Protein AF-A0A1B3X179-F1 (afdb_monomer)

Radius of gyration: 19.67 Å; Cα contacts (8 Å, |Δi|>4): 332; chains: 1; bounding box: 34×36×71 Å

Nearest PDB structures (foldseek):
  4ifa-assembly1_A  TM=6.193E-01  e=5.070E-04  Bacillus anthracis str. Ames
  3c6k-assembly1_B  TM=6.140E-01  e=5.515E-01  Homo sapiens
  3c6k-assembly1_A  TM=6.534E-01  e=1.534E+00  Homo sapiens
  4mjg-assembly2_B  TM=4.009E-01  e=2.559E+00  Schaalia dentiphila ATCC 17982
  8huc-assembly2_D  TM=2.876E-01  e=1.534E+00  Pseudomonas aeruginosa UCBPP-PA14

Sequence (169 aa):
MMKRIFCLIAVFMIALSAVTAAAYKDQINRDGHILENAEIALGGLMVGTTRAQVEAIYGAPTERTEPRMSPALDEMMDEYTYGTSFKIIFVKDTVMYLNTNAHNGIATPAGVTVGDPADKIMQTYGKPWRDTKYEDGKENFVYRDKYDIAIVFRTEHGKITYIGIVGSE

Solvent-accessible surface area (backbone atoms only — not comparable to full-atom values): 9002 Å² total; per-residue (Å²): 115,67,71,61,54,54,53,51,52,52,53,49,53,52,51,52,51,51,51,51,52,49,55,50,52,52,55,33,50,72,47,69,35,66,44,58,67,84,63,54,30,51,64,90,42,38,68,64,41,37,54,70,58,49,37,71,75,68,45,79,57,71,42,73,52,75,72,40,78,34,87,90,72,78,42,51,32,32,39,39,27,43,79,93,43,40,37,39,30,28,48,80,61,22,32,37,35,38,34,37,58,48,74,72,82,56,24,29,78,90,67,54,40,32,67,37,58,41,68,54,53,44,74,73,61,30,32,48,64,41,76,47,79,48,96,88,47,34,36,38,41,31,34,29,26,94,77,53,36,29,39,37,38,33,28,46,83,60,23,24,46,29,42,34,40,38,53,69,127

Foldseek 3Di:
DVVVVVVVVVVVVVVVVVVVVVVVLVVLAPDQDADDQLQQDKLNDHWFQFLVNVCVSQNAAPDKDDWDQDPVVRFTKIWGHHDPFWIFIDGPGTTAKIKGQDQPQTAGPQRDGFFDFLVVVCVRRNAAPDWDADPQQKIKGWHHHPQRWIWIFIDHPRTTRMIMIHNHD

Secondary structure (DSSP, 8-state):
-HHHHHHHHHHHHHHHHHHHHHHHHHHHHHS-PEEPGGGS-BTTB-TT-BHHHHHHHH-S-SEEPPPEEETTTTEEEEEEEETTTEEEEEETTEEEEEEE-S-SS-B-TT--BTTSBTHHHHHHH-S-SEEEE-TTSEEEEEEEETT--EEEEEEETTEEEEEEEES--

Mean predicted aligned error: 7.5 Å

pLDDT: mean 88.79, std 13.6, range [50.0, 98.69]

Structure (mmCIF, N/CA/C/O backbone):
data_AF-A0A1B3X179-F1
#
_entry.id   AF-A0A1B3X179-F1
#
loop_
_atom_site.group_PDB
_atom_site.id
_atom_site.type_symbol
_atom_site.label_atom_id
_atom_site.label_alt_id
_atom_site.label_comp_id
_atom_site.label_asym_id
_atom_site.label_entity_id
_atom_site.label_seq_id
_atom_site.pdbx_PDB_ins_code
_atom_site.Cartn_x
_atom_site.Cartn_y
_atom_site.Cartn_z
_atom_site.occupancy
_atom_site.B_iso_or_equiv
_atom_site.auth_seq_id
_atom_site.auth_comp_id
_atom_site.auth_asym_id
_atom_site.auth_atom_id
_atom_site.pdbx_PDB_model_num
ATOM 1 N N . MET A 1 1 ? -6.576 -19.624 50.640 1.00 57.53 1 MET A N 1
ATOM 2 C CA . MET A 1 1 ? -5.976 -18.268 50.600 1.00 57.53 1 MET A CA 1
ATOM 3 C C . MET A 1 1 ? -5.272 -17.972 49.270 1.00 57.53 1 MET A C 1
ATOM 5 O O . MET A 1 1 ? -5.576 -16.946 48.679 1.00 57.53 1 MET A O 1
ATOM 9 N N . MET A 1 2 ? -4.447 -18.885 48.729 1.00 53.06 2 MET A N 1
ATOM 10 C CA . MET A 1 2 ? -3.704 -18.693 47.461 1.00 53.06 2 MET A CA 1
ATOM 11 C C . MET A 1 2 ? -4.564 -18.358 46.224 1.00 53.06 2 MET A C 1
ATOM 13 O O . MET A 1 2 ? -4.198 -17.461 45.476 1.00 53.06 2 MET A O 1
ATOM 17 N N . LYS A 1 3 ? -5.740 -18.980 46.026 1.00 51.50 3 LYS A N 1
ATOM 18 C CA . LYS A 1 3 ? -6.624 -18.672 44.873 1.00 51.50 3 LYS A CA 1
ATOM 19 C C . LYS A 1 3 ? -7.078 -17.203 44.805 1.00 51.50 3 LYS A C 1
ATOM 21 O O . LYS A 1 3 ? -7.175 -16.651 43.719 1.00 51.50 3 LYS A O 1
ATOM 26 N N . ARG A 1 4 ? -7.325 -16.558 45.954 1.00 56.34 4 ARG A N 1
ATOM 27 C CA . ARG A 1 4 ? -7.747 -15.144 46.005 1.00 56.34 4 ARG A CA 1
ATOM 28 C C . ARG A 1 4 ? -6.596 -14.196 45.649 1.00 56.34 4 ARG A C 1
ATOM 30 O O . ARG A 1 4 ? -6.832 -13.189 44.996 1.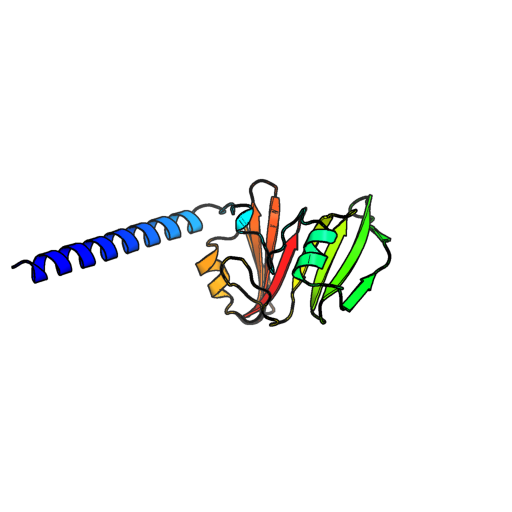00 56.34 4 ARG A O 1
ATOM 37 N N . ILE A 1 5 ? -5.364 -14.559 46.016 1.00 61.53 5 ILE A N 1
ATOM 38 C CA . ILE A 1 5 ? -4.142 -13.801 45.702 1.00 61.53 5 ILE A CA 1
ATOM 39 C C . ILE A 1 5 ? -3.818 -13.884 44.200 1.00 61.53 5 ILE A C 1
ATOM 41 O O . ILE A 1 5 ? -3.543 -12.857 43.590 1.00 61.53 5 ILE A O 1
ATOM 45 N N . PHE A 1 6 ? -3.946 -15.060 43.572 1.00 57.47 6 PHE A N 1
ATOM 46 C CA . PHE A 1 6 ? -3.781 -15.198 42.115 1.00 57.47 6 PHE A CA 1
ATOM 47 C C . PHE A 1 6 ? -4.824 -14.402 41.315 1.00 57.47 6 PHE A C 1
ATOM 49 O O . PHE A 1 6 ? -4.466 -13.749 40.339 1.00 57.47 6 PHE A O 1
ATOM 56 N N . CYS A 1 7 ? -6.094 -14.394 41.742 1.00 60.69 7 CYS A N 1
ATOM 57 C CA . CYS A 1 7 ? -7.115 -13.549 41.114 1.00 60.69 7 CYS A CA 1
ATOM 58 C C . CYS A 1 7 ? -6.799 -12.053 41.259 1.00 60.69 7 CYS A C 1
ATOM 60 O O . CYS A 1 7 ? -6.955 -11.315 40.295 1.00 60.69 7 CYS A O 1
ATOM 62 N N . LEU A 1 8 ? -6.324 -11.606 42.426 1.00 58.78 8 LEU A N 1
ATOM 63 C CA . LEU A 1 8 ? -5.936 -10.208 42.646 1.00 58.78 8 LEU A CA 1
ATOM 64 C C . LEU A 1 8 ? -4.760 -9.783 41.753 1.00 58.78 8 LEU A C 1
ATOM 66 O O . LEU A 1 8 ? -4.813 -8.705 41.170 1.00 58.78 8 LEU A O 1
ATOM 70 N N . ILE A 1 9 ? -3.743 -10.636 41.583 1.00 61.69 9 ILE A N 1
ATOM 71 C CA . ILE A 1 9 ? -2.605 -10.363 40.687 1.00 61.69 9 ILE A CA 1
ATOM 72 C C . ILE A 1 9 ? -3.060 -10.309 39.222 1.00 61.69 9 ILE A C 1
ATOM 74 O O . ILE A 1 9 ? -2.663 -9.402 38.494 1.00 61.69 9 ILE A O 1
ATOM 78 N N . ALA A 1 10 ? -3.923 -11.233 38.788 1.00 60.72 10 ALA A N 1
ATOM 79 C CA . ALA A 1 10 ? -4.456 -11.232 37.426 1.00 60.72 10 ALA A CA 1
ATOM 80 C C . ALA A 1 10 ? -5.302 -9.979 37.138 1.00 60.72 10 ALA A C 1
ATOM 82 O O . ALA A 1 10 ? -5.113 -9.335 36.111 1.00 60.72 10 ALA A O 1
ATOM 83 N N . VAL A 1 11 ? -6.180 -9.583 38.065 1.00 65.25 11 VAL A N 1
ATOM 84 C CA . VAL A 1 11 ? -6.982 -8.354 37.940 1.00 65.25 11 VAL A CA 1
ATOM 85 C C . VAL A 1 11 ? -6.088 -7.111 37.924 1.00 65.25 11 VAL A C 1
ATOM 87 O O . VAL A 1 11 ? -6.334 -6.200 37.139 1.00 65.25 11 VAL A O 1
ATOM 90 N N . PHE A 1 12 ? -5.018 -7.082 38.725 1.00 63.69 12 PHE A N 1
ATOM 91 C CA . PHE A 1 12 ? -4.067 -5.969 38.741 1.00 63.69 12 PHE A CA 1
ATOM 92 C C . PHE A 1 12 ? -3.256 -5.864 37.439 1.00 63.69 12 PHE A C 1
ATOM 94 O O . PHE A 1 12 ? -3.082 -4.765 36.923 1.00 63.69 12 PHE A O 1
ATOM 101 N N . MET A 1 13 ? -2.827 -6.988 36.854 1.00 61.41 13 MET A N 1
ATOM 102 C CA . MET A 1 13 ? -2.165 -7.026 35.537 1.00 61.41 13 MET A CA 1
ATOM 103 C C . MET A 1 13 ? -3.098 -6.559 34.407 1.00 61.41 13 MET A C 1
ATOM 105 O O . MET A 1 13 ? -2.682 -5.813 33.519 1.00 61.41 13 MET A O 1
ATOM 109 N N . ILE A 1 14 ? -4.375 -6.957 34.448 1.00 64.75 14 ILE A N 1
ATOM 110 C CA . ILE A 1 14 ? -5.395 -6.502 33.488 1.00 64.75 14 ILE A CA 1
ATOM 111 C C . ILE A 1 14 ? -5.649 -4.995 33.649 1.00 64.75 14 ILE A C 1
ATOM 113 O O . ILE A 1 14 ? -5.725 -4.270 32.662 1.00 64.75 14 ILE A O 1
ATOM 117 N N . ALA A 1 15 ? -5.720 -4.497 34.885 1.00 59.00 15 ALA A N 1
ATOM 118 C CA . ALA A 1 15 ? -5.886 -3.071 35.146 1.00 59.00 15 ALA A CA 1
ATOM 119 C C . ALA A 1 15 ? -4.669 -2.253 34.676 1.00 59.00 15 ALA A C 1
ATOM 121 O O . ALA A 1 15 ? -4.851 -1.229 34.022 1.00 59.00 15 ALA A O 1
ATOM 122 N N . LEU A 1 16 ? -3.436 -2.714 34.936 1.00 59.88 16 LEU A N 1
ATOM 123 C CA . LEU A 1 16 ? -2.221 -2.045 34.453 1.00 59.88 16 LEU A CA 1
ATOM 124 C C . LEU A 1 16 ? -2.164 -2.007 32.923 1.00 59.88 16 LEU A C 1
ATOM 126 O O . LEU A 1 16 ? -1.912 -0.949 32.356 1.00 59.88 16 LEU A O 1
ATOM 130 N N . SER A 1 17 ? -2.443 -3.132 32.259 1.00 61.53 17 SER A N 1
ATOM 131 C CA . SER A 1 17 ? -2.437 -3.209 30.791 1.00 61.53 17 SER A CA 1
ATOM 132 C C . SER A 1 17 ? -3.508 -2.319 30.147 1.00 61.53 17 SER A C 1
ATOM 134 O O . SER A 1 17 ? -3.232 -1.650 29.149 1.00 61.53 17 SER A O 1
ATOM 136 N N . ALA A 1 18 ? -4.700 -2.227 30.743 1.00 61.00 18 ALA A N 1
ATOM 137 C CA . ALA A 1 18 ? -5.750 -1.320 30.285 1.00 61.00 18 ALA A CA 1
ATOM 138 C C . ALA A 1 18 ? -5.357 0.160 30.441 1.00 61.00 18 ALA A C 1
ATOM 140 O O . ALA A 1 18 ? -5.575 0.949 29.523 1.00 61.00 18 ALA A O 1
ATOM 141 N N . VAL A 1 19 ? -4.728 0.532 31.563 1.00 63.19 19 VAL A N 1
ATOM 142 C CA . VAL A 1 19 ? -4.225 1.899 31.785 1.00 63.19 19 VAL A CA 1
ATOM 143 C C . VAL A 1 19 ? -3.110 2.237 30.792 1.00 63.19 19 VAL A C 1
ATOM 145 O O . VAL A 1 19 ? -3.128 3.321 30.212 1.00 63.19 19 VAL A O 1
ATOM 148 N N . THR A 1 20 ? -2.185 1.309 30.520 1.00 66.94 20 THR A N 1
ATOM 149 C CA . THR A 1 20 ? -1.138 1.523 29.507 1.00 66.94 20 THR A CA 1
ATOM 150 C C . THR A 1 20 ? -1.706 1.641 28.096 1.00 66.94 20 THR A C 1
ATOM 152 O O . THR A 1 20 ? -1.250 2.486 27.334 1.00 66.94 20 THR A O 1
ATOM 155 N N . ALA A 1 21 ? -2.734 0.859 27.748 1.00 67.69 21 ALA A N 1
ATOM 156 C CA . ALA A 1 21 ? -3.385 0.940 26.442 1.00 67.69 21 ALA A CA 1
ATOM 157 C C . ALA A 1 21 ? -4.162 2.254 26.262 1.00 67.69 21 ALA A C 1
ATOM 159 O O . ALA A 1 21 ? -4.151 2.827 25.175 1.00 67.69 21 ALA A O 1
ATOM 160 N N . ALA A 1 22 ? -4.814 2.749 27.318 1.00 67.00 22 ALA A N 1
ATOM 161 C CA . ALA A 1 22 ? -5.501 4.038 27.300 1.00 67.00 22 ALA A CA 1
ATOM 162 C C . ALA A 1 22 ? -4.510 5.204 27.159 1.00 67.00 22 ALA A C 1
ATOM 164 O O . ALA A 1 22 ? -4.680 6.035 26.274 1.00 67.00 22 ALA A O 1
ATOM 165 N N . ALA A 1 23 ? -3.432 5.216 27.951 1.00 65.44 23 ALA A N 1
ATOM 166 C CA . ALA A 1 23 ? -2.385 6.234 27.848 1.00 65.44 23 ALA A CA 1
ATOM 167 C C . ALA A 1 23 ? -1.695 6.226 26.470 1.00 65.44 23 ALA A C 1
ATOM 169 O O . ALA A 1 23 ? -1.419 7.282 25.906 1.00 65.44 23 ALA A O 1
ATOM 170 N N . TYR A 1 24 ? -1.469 5.039 25.901 1.00 67.00 24 TYR A N 1
ATOM 171 C CA . TYR A 1 24 ? -0.933 4.877 24.551 1.00 67.00 24 TYR A CA 1
ATOM 172 C C . TYR A 1 24 ? -1.886 5.427 23.480 1.00 67.00 24 TYR A C 1
ATOM 174 O O . TYR A 1 24 ? -1.467 6.205 22.626 1.00 67.00 24 TYR A O 1
ATOM 182 N N . LYS A 1 25 ? -3.186 5.106 23.558 1.00 68.2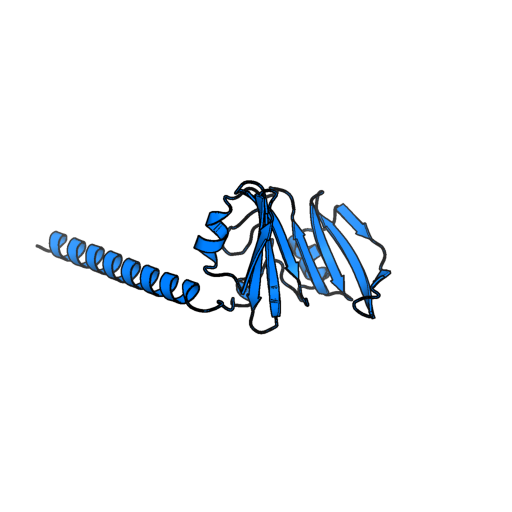5 25 LYS A N 1
ATOM 183 C CA . LYS A 1 25 ? -4.202 5.679 22.658 1.00 68.25 25 LYS A CA 1
ATOM 184 C C . LYS A 1 25 ? -4.286 7.198 22.775 1.00 68.25 25 LYS A C 1
ATOM 186 O O . LYS A 1 25 ? -4.395 7.876 21.757 1.00 68.25 25 LYS A O 1
ATOM 191 N N . ASP A 1 26 ? -4.218 7.738 23.987 1.00 70.44 26 ASP A N 1
ATOM 192 C CA 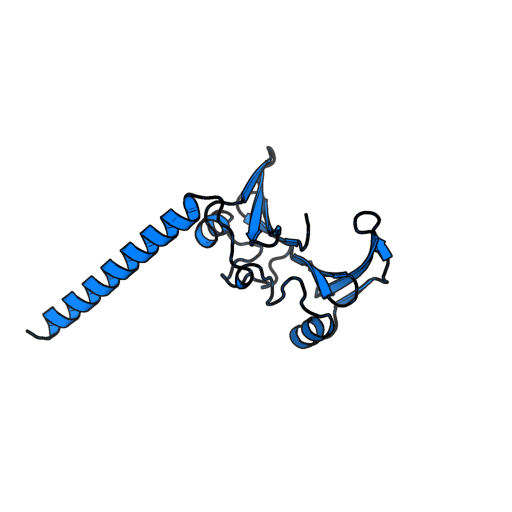. ASP A 1 26 ? -4.204 9.186 24.198 1.00 70.44 26 ASP A CA 1
ATOM 193 C C . ASP A 1 26 ? -2.972 9.834 23.554 1.00 70.44 26 ASP A C 1
ATOM 195 O O . ASP A 1 26 ? -3.087 10.904 22.962 1.00 70.44 26 ASP A O 1
ATOM 199 N N . GLN A 1 27 ? -1.807 9.182 23.607 1.00 65.88 27 GLN A N 1
ATOM 200 C CA . GLN A 1 27 ? -0.585 9.678 22.975 1.00 65.88 27 GLN A CA 1
ATOM 201 C C . GLN A 1 27 ? -0.685 9.708 21.440 1.00 65.88 27 GLN A C 1
ATOM 203 O O . GLN A 1 27 ? -0.379 10.736 20.841 1.00 65.88 27 GLN A O 1
ATOM 208 N N . ILE A 1 28 ? -1.172 8.634 20.806 1.00 73.75 28 ILE A N 1
ATOM 209 C CA . ILE A 1 28 ? -1.374 8.564 19.342 1.00 73.75 28 ILE A CA 1
ATOM 210 C C . ILE A 1 28 ? -2.393 9.622 18.859 1.00 73.75 28 ILE A C 1
ATOM 212 O O . ILE A 1 28 ? -2.326 10.107 17.733 1.00 73.75 28 ILE A O 1
ATOM 216 N N . ASN A 1 29 ? -3.341 10.030 19.708 1.00 74.88 29 ASN A N 1
ATOM 217 C CA . ASN A 1 29 ? -4.402 10.967 19.325 1.00 74.88 29 ASN A CA 1
ATOM 218 C C . ASN A 1 29 ? -4.076 12.457 19.539 1.00 74.88 29 ASN A C 1
ATOM 220 O O . ASN A 1 29 ? -4.826 13.309 19.051 1.00 74.88 29 ASN A O 1
ATOM 224 N N . ARG A 1 30 ? -3.014 12.804 20.280 1.00 65.62 30 ARG A N 1
ATOM 225 C CA . ARG A 1 30 ? -2.740 14.203 20.675 1.00 65.62 30 ARG A CA 1
ATOM 226 C C . ARG A 1 30 ? -1.916 14.982 19.656 1.00 65.62 30 ARG A C 1
ATOM 228 O O . ARG A 1 30 ? -2.270 16.123 19.358 1.00 65.62 30 ARG A O 1
ATOM 235 N N . ASP A 1 31 ? -0.909 14.350 19.071 1.00 63.91 31 ASP A N 1
ATOM 236 C CA . ASP A 1 31 ? 0.002 14.979 18.116 1.00 63.91 31 ASP A CA 1
ATOM 237 C C . ASP A 1 31 ? -0.175 14.321 16.746 1.00 63.91 31 ASP A C 1
ATOM 239 O O . ASP A 1 31 ? -0.672 13.203 16.677 1.00 63.91 31 ASP A O 1
ATOM 243 N N . GLY A 1 32 ? 0.150 15.011 15.647 1.00 65.81 32 GLY A N 1
ATOM 244 C CA . GLY A 1 32 ? 0.085 14.429 14.299 1.00 65.81 32 GLY A CA 1
ATOM 245 C C . GLY A 1 32 ? 1.027 13.231 14.203 1.00 65.81 32 GLY A C 1
ATOM 246 O O . GLY A 1 32 ? 2.198 13.405 13.868 1.00 65.81 32 GLY A O 1
ATOM 247 N N . HIS A 1 33 ? 0.520 12.059 14.588 1.00 80.19 33 HIS A N 1
ATOM 248 C CA . HIS A 1 33 ? 1.317 10.899 14.936 1.00 80.19 33 HIS A CA 1
ATOM 249 C C . HIS A 1 33 ? 2.139 10.470 13.731 1.00 80.19 33 HIS A C 1
ATOM 251 O O . HIS A 1 33 ? 1.614 10.234 12.642 1.00 80.19 33 HIS A O 1
ATOM 257 N N . ILE A 1 34 ? 3.450 10.424 13.944 1.00 88.25 34 ILE A N 1
ATOM 258 C CA . ILE A 1 34 ? 4.392 9.888 12.977 1.00 88.25 34 ILE A CA 1
ATOM 259 C C . ILE A 1 34 ? 4.426 8.383 13.195 1.00 88.25 34 ILE A C 1
ATOM 261 O O . ILE A 1 34 ? 4.768 7.935 14.290 1.00 88.25 34 ILE A O 1
ATOM 265 N N . LEU A 1 35 ? 4.059 7.639 12.158 1.00 91.06 35 LEU A N 1
ATOM 266 C CA . LEU A 1 35 ? 4.128 6.186 12.175 1.00 91.06 35 LEU A CA 1
ATOM 267 C C . LEU A 1 35 ? 5.584 5.730 12.106 1.00 91.06 35 LEU A C 1
ATOM 269 O O . LEU A 1 35 ? 6.433 6.368 11.475 1.00 91.06 35 LEU A O 1
ATOM 273 N N . GLU A 1 36 ? 5.870 4.585 12.708 1.00 90.56 36 GLU A N 1
ATOM 274 C CA . GLU A 1 36 ? 7.096 3.865 12.407 1.00 90.56 36 GLU A CA 1
ATOM 275 C C . GLU A 1 36 ? 7.019 3.305 10.984 1.00 90.56 36 GLU A C 1
ATOM 277 O O . GLU A 1 36 ? 5.968 2.870 10.512 1.00 90.56 36 GLU A O 1
ATOM 282 N N . ASN A 1 37 ? 8.156 3.254 10.293 1.00 84.94 37 ASN A N 1
ATOM 283 C CA . ASN A 1 37 ? 8.209 2.774 8.909 1.00 84.94 37 ASN A CA 1
ATOM 284 C C . ASN A 1 37 ? 7.627 1.351 8.754 1.00 84.94 37 ASN A C 1
ATOM 286 O O . ASN A 1 37 ? 6.953 1.052 7.773 1.00 84.94 37 ASN A O 1
ATOM 290 N N . ALA A 1 38 ? 7.808 0.496 9.768 1.00 87.69 38 ALA A N 1
ATOM 291 C CA . ALA A 1 38 ? 7.265 -0.862 9.794 1.00 87.69 38 ALA A CA 1
ATOM 292 C C . ALA A 1 38 ? 5.725 -0.922 9.850 1.00 87.69 38 ALA A C 1
ATOM 294 O O . ALA A 1 38 ? 5.146 -1.963 9.541 1.00 87.69 38 ALA A O 1
ATOM 295 N N . GLU A 1 39 ? 5.055 0.165 10.237 1.00 91.88 39 GLU A N 1
ATOM 296 C CA . GLU A 1 39 ? 3.593 0.278 10.239 1.00 91.88 39 GLU A CA 1
ATOM 297 C C . GLU A 1 39 ? 3.050 0.674 8.856 1.00 91.88 39 GLU A C 1
ATOM 299 O O . GLU A 1 39 ? 1.875 0.432 8.558 1.00 91.88 39 GLU A O 1
ATOM 304 N N . ILE A 1 40 ? 3.912 1.223 7.991 1.00 95.88 40 ILE A N 1
ATOM 305 C CA . ILE A 1 40 ? 3.610 1.605 6.609 1.00 95.88 40 ILE A CA 1
ATOM 306 C C . ILE A 1 40 ? 4.024 0.473 5.663 1.00 95.88 40 ILE A C 1
ATOM 308 O O . ILE A 1 40 ? 5.022 0.520 4.945 1.00 95.88 40 ILE A O 1
ATOM 312 N N . ALA A 1 41 ? 3.206 -0.575 5.659 1.00 97.38 41 ALA A N 1
ATOM 313 C CA . ALA A 1 41 ? 3.289 -1.658 4.690 1.00 97.38 41 ALA A CA 1
ATOM 314 C C . ALA A 1 41 ? 1.887 -2.084 4.237 1.00 97.38 41 ALA A C 1
ATOM 316 O O . ALA A 1 41 ? 0.887 -1.843 4.917 1.00 97.38 41 ALA A O 1
ATOM 317 N N . LEU A 1 42 ? 1.809 -2.716 3.071 1.00 98.00 42 LEU A N 1
ATOM 318 C CA . LEU A 1 42 ? 0.561 -3.206 2.499 1.00 98.00 42 LEU A CA 1
ATOM 319 C C . LEU A 1 42 ? 0.828 -4.527 1.783 1.00 98.00 42 LEU A C 1
ATOM 321 O O . LEU A 1 42 ? 1.678 -4.602 0.898 1.00 98.00 42 LEU A O 1
ATOM 325 N N . GLY A 1 43 ? 0.152 -5.594 2.210 1.00 97.12 43 GLY A N 1
ATOM 326 C CA . GLY A 1 43 ? 0.425 -6.935 1.693 1.00 97.12 43 GLY A CA 1
ATOM 327 C C . GLY A 1 43 ? 1.860 -7.402 1.973 1.00 97.12 43 GLY A C 1
ATOM 328 O O . GLY A 1 43 ? 2.457 -8.099 1.159 1.00 97.12 43 GLY A O 1
ATOM 329 N N . GLY A 1 44 ? 2.460 -6.964 3.081 1.00 97.06 44 GLY A N 1
ATOM 330 C CA . GLY A 1 44 ? 3.855 -7.280 3.408 1.00 97.06 44 GLY A CA 1
ATOM 331 C C . GLY A 1 44 ? 4.900 -6.557 2.549 1.00 97.06 44 GLY A C 1
ATOM 332 O O . GLY A 1 44 ? 6.081 -6.869 2.663 1.00 97.06 44 GLY A O 1
ATOM 333 N N . LEU A 1 45 ? 4.491 -5.599 1.711 1.00 97.88 45 LEU A N 1
ATOM 334 C CA . LEU A 1 45 ? 5.389 -4.779 0.903 1.00 97.88 45 LEU A CA 1
ATOM 335 C C . LEU A 1 45 ? 5.470 -3.357 1.456 1.00 97.88 45 LEU A C 1
ATOM 337 O O . LEU A 1 45 ? 4.476 -2.803 1.927 1.00 97.88 45 LEU A O 1
ATOM 341 N N . MET A 1 46 ? 6.649 -2.763 1.338 1.00 96.56 46 MET A N 1
ATOM 342 C CA . MET A 1 46 ? 6.946 -1.376 1.703 1.00 96.56 46 MET A CA 1
ATOM 343 C C . MET A 1 46 ? 7.688 -0.668 0.569 1.00 96.56 46 MET A C 1
ATOM 345 O O . MET A 1 46 ? 8.244 -1.319 -0.324 1.00 96.56 46 MET A O 1
ATOM 349 N N . VAL A 1 47 ? 7.732 0.662 0.610 1.00 96.12 47 VAL A N 1
ATOM 350 C CA . VAL A 1 47 ? 8.612 1.444 -0.272 1.00 96.12 47 VAL A CA 1
ATOM 351 C C . VAL A 1 47 ? 10.052 0.942 -0.136 1.00 96.12 47 VAL A C 1
ATOM 353 O O . VAL A 1 47 ? 10.506 0.619 0.959 1.00 96.12 47 VAL A O 1
ATOM 356 N N . GLY A 1 48 ? 10.754 0.819 -1.261 1.00 95.62 48 GLY A N 1
ATOM 357 C CA . GLY A 1 48 ? 12.106 0.259 -1.314 1.00 95.62 48 GLY A CA 1
ATOM 358 C C . GLY A 1 48 ? 12.170 -1.269 -1.429 1.00 95.62 48 GLY A C 1
ATOM 359 O O . GLY A 1 48 ? 13.242 -1.796 -1.720 1.00 95.62 48 GLY A O 1
ATOM 360 N N . THR A 1 49 ? 11.051 -1.993 -1.279 1.00 97.81 49 THR A N 1
ATOM 361 C CA . THR A 1 49 ? 11.017 -3.442 -1.560 1.00 97.81 49 THR A CA 1
ATOM 362 C C . THR A 1 49 ? 11.440 -3.683 -3.007 1.00 97.81 49 THR A C 1
ATOM 364 O O . THR A 1 49 ? 10.973 -2.989 -3.910 1.00 97.81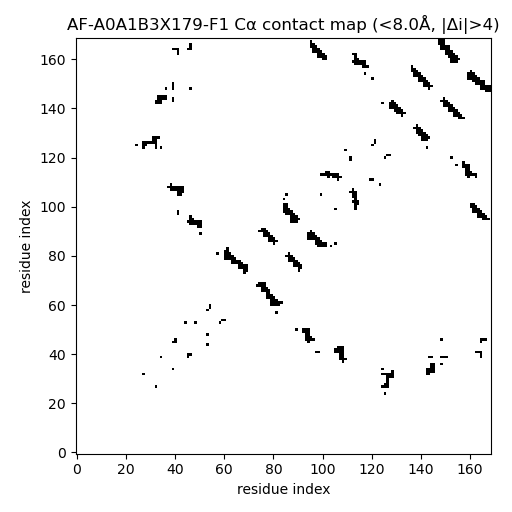 49 THR A O 1
ATOM 367 N N . THR A 1 50 ? 12.332 -4.640 -3.255 1.00 98.12 50 THR A N 1
ATOM 368 C CA . THR A 1 50 ? 12.826 -4.880 -4.615 1.00 98.12 50 THR A CA 1
ATOM 369 C C . THR A 1 50 ? 11.826 -5.682 -5.438 1.00 98.12 50 THR A C 1
ATOM 371 O O . THR A 1 50 ? 11.082 -6.504 -4.903 1.00 98.12 50 THR A O 1
ATOM 374 N N . ARG A 1 51 ? 11.845 -5.516 -6.762 1.00 97.62 51 ARG A N 1
ATOM 375 C CA . ARG A 1 51 ? 11.046 -6.321 -7.699 1.00 97.62 51 ARG A CA 1
ATOM 376 C C . ARG A 1 51 ? 11.219 -7.823 -7.462 1.00 97.62 51 ARG A C 1
ATOM 378 O O . ARG A 1 51 ? 10.235 -8.553 -7.410 1.00 97.62 51 ARG A O 1
ATOM 385 N N . ALA A 1 52 ? 12.454 -8.269 -7.231 1.00 98.06 52 ALA A N 1
ATOM 386 C CA . ALA A 1 52 ? 12.750 -9.665 -6.923 1.00 98.06 52 ALA A CA 1
ATOM 387 C C . ALA A 1 52 ? 12.093 -10.134 -5.611 1.00 98.06 52 ALA A C 1
ATOM 389 O O . ALA A 1 52 ? 11.581 -11.247 -5.548 1.00 98.06 52 ALA A O 1
ATOM 390 N N . GLN A 1 53 ? 12.065 -9.292 -4.571 1.00 98.50 53 GLN A N 1
ATOM 391 C CA . GLN A 1 53 ? 11.360 -9.603 -3.322 1.00 98.50 53 GLN A CA 1
ATOM 392 C C . GLN A 1 53 ? 9.841 -9.642 -3.518 1.00 98.50 53 GLN A C 1
ATOM 394 O O . GLN A 1 53 ? 9.188 -10.534 -2.982 1.00 98.50 53 GLN A O 1
ATOM 399 N N . VAL A 1 54 ? 9.281 -8.723 -4.313 1.00 98.44 54 VAL A N 1
ATOM 400 C CA . VAL A 1 54 ? 7.852 -8.740 -4.662 1.00 98.44 54 VAL A CA 1
ATOM 401 C C . VAL A 1 54 ? 7.492 -10.057 -5.351 1.00 98.44 54 VAL A C 1
ATOM 403 O O . VAL A 1 54 ? 6.563 -10.737 -4.920 1.00 98.44 54 VAL A O 1
ATOM 406 N N . GLU A 1 55 ? 8.247 -10.447 -6.380 1.00 98.19 55 GLU A N 1
ATOM 407 C CA . GLU A 1 55 ? 8.008 -11.695 -7.115 1.00 98.19 55 GLU A CA 1
ATOM 408 C C . GLU A 1 55 ? 8.272 -12.942 -6.254 1.00 98.19 55 GLU A C 1
ATOM 410 O O . GLU A 1 55 ? 7.625 -13.968 -6.446 1.00 98.19 55 GLU A O 1
ATOM 415 N N . ALA A 1 56 ? 9.157 -12.870 -5.256 1.00 98.38 56 ALA A N 1
ATOM 416 C CA . ALA A 1 56 ? 9.350 -13.960 -4.299 1.00 98.38 56 ALA A CA 1
ATOM 417 C C . ALA A 1 56 ? 8.138 -14.160 -3.370 1.00 98.38 56 ALA A C 1
ATOM 419 O O . ALA A 1 56 ? 7.868 -15.287 -2.958 1.00 98.38 56 ALA A O 1
ATOM 420 N N . ILE A 1 57 ? 7.410 -13.087 -3.039 1.00 97.69 57 ILE A N 1
ATOM 421 C CA . ILE A 1 57 ? 6.217 -13.142 -2.179 1.00 97.69 57 ILE A CA 1
ATOM 422 C C . ILE A 1 57 ? 4.975 -13.528 -2.989 1.00 97.69 57 ILE A C 1
ATOM 424 O O . ILE A 1 57 ? 4.182 -14.356 -2.545 1.00 97.69 57 ILE A O 1
ATOM 428 N N . TYR A 1 58 ? 4.803 -12.931 -4.169 1.00 97.62 58 TYR A N 1
ATOM 429 C CA . TYR A 1 58 ? 3.557 -13.011 -4.937 1.00 97.62 58 TYR A CA 1
ATOM 430 C C . TYR A 1 58 ? 3.642 -13.855 -6.215 1.00 97.62 58 TYR A C 1
ATOM 432 O O . TYR A 1 58 ? 2.614 -14.130 -6.834 1.00 97.62 58 TYR A O 1
ATOM 440 N N . GLY A 1 59 ? 4.835 -14.287 -6.622 1.00 98.19 59 GLY A N 1
ATOM 441 C CA . GLY A 1 59 ? 5.060 -14.919 -7.919 1.00 98.19 59 GLY A CA 1
ATOM 442 C C . GLY A 1 59 ? 5.018 -13.914 -9.071 1.00 98.19 59 GLY A C 1
ATOM 443 O O . GLY A 1 59 ? 5.269 -12.723 -8.901 1.00 98.19 59 GLY A O 1
ATOM 444 N N . ALA A 1 60 ? 4.709 -14.397 -10.275 1.00 97.88 60 ALA A N 1
ATOM 445 C CA . ALA A 1 60 ? 4.542 -13.523 -11.431 1.00 97.88 60 ALA A CA 1
ATOM 446 C C . ALA A 1 60 ? 3.250 -12.682 -11.304 1.00 97.88 60 ALA A C 1
ATOM 448 O O . ALA A 1 60 ? 2.211 -13.228 -10.925 1.00 97.88 60 ALA A O 1
ATOM 449 N N . PRO A 1 61 ? 3.278 -11.383 -11.656 1.00 98.12 61 PRO A N 1
ATOM 450 C CA . PRO A 1 61 ? 2.084 -10.550 -11.688 1.00 98.12 61 PRO A CA 1
ATOM 451 C C . PRO A 1 61 ? 1.149 -10.979 -12.819 1.00 98.12 61 PRO A C 1
ATOM 453 O O . PRO A 1 61 ? 1.571 -11.576 -13.811 1.00 98.12 61 PRO A O 1
ATOM 456 N N . THR A 1 62 ? -0.126 -10.631 -12.673 1.00 98.44 62 THR A N 1
ATOM 457 C CA . THR A 1 62 ? -1.162 -10.857 -13.686 1.00 98.44 62 THR A CA 1
ATOM 458 C C . THR A 1 62 ? -0.915 -9.997 -14.921 1.00 98.44 62 THR A C 1
ATOM 460 O O . THR A 1 62 ? -1.032 -10.487 -16.040 1.00 98.44 62 THR A O 1
ATOM 463 N N . GLU A 1 63 ? -0.520 -8.739 -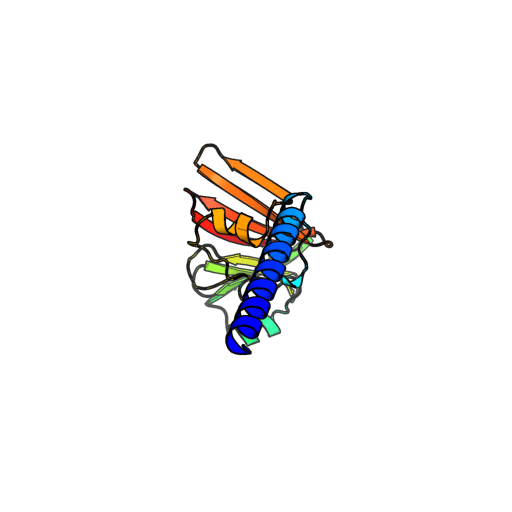14.719 1.00 98.38 63 GLU A N 1
ATOM 464 C CA . GLU A 1 63 ? -0.176 -7.810 -15.796 1.00 98.38 63 GLU A CA 1
ATOM 465 C C . GLU A 1 63 ? 1.070 -6.995 -15.441 1.00 98.38 63 GLU A C 1
ATOM 467 O O . GLU A 1 63 ? 1.366 -6.751 -14.266 1.00 98.38 63 GLU A O 1
ATOM 472 N N . ARG A 1 64 ? 1.795 -6.570 -16.479 1.00 97.50 64 ARG A N 1
ATOM 473 C CA . ARG A 1 64 ? 2.968 -5.696 -16.395 1.00 97.50 64 ARG A CA 1
ATOM 474 C C . ARG A 1 64 ? 2.835 -4.597 -17.438 1.00 97.50 64 ARG A C 1
ATOM 476 O O . ARG A 1 64 ? 2.404 -4.876 -18.557 1.00 97.50 64 ARG A O 1
ATOM 483 N N . THR A 1 65 ? 3.223 -3.375 -17.100 1.00 97.31 65 THR A N 1
ATOM 484 C CA . THR A 1 65 ? 3.376 -2.304 -18.090 1.00 97.31 65 THR A CA 1
ATOM 485 C C . THR A 1 65 ? 4.833 -2.175 -18.525 1.00 97.31 65 THR A C 1
ATOM 487 O O . THR A 1 65 ? 5.750 -2.533 -17.791 1.00 97.31 65 THR A O 1
ATOM 490 N N . GLU A 1 66 ? 5.053 -1.670 -19.738 1.00 95.00 66 GLU A N 1
ATOM 491 C CA . GLU A 1 66 ? 6.392 -1.250 -20.162 1.00 95.00 66 GLU A CA 1
ATOM 492 C C . GLU A 1 66 ? 6.806 0.024 -19.407 1.00 95.00 66 GLU A C 1
ATOM 494 O O . GLU A 1 66 ? 5.946 0.894 -19.208 1.00 95.00 66 GLU A O 1
ATOM 499 N N . PRO A 1 67 ? 8.095 0.189 -19.052 1.00 94.62 67 PRO A N 1
ATOM 500 C CA . PRO A 1 67 ? 8.595 1.409 -18.431 1.00 94.62 67 PRO A CA 1
ATOM 501 C C . PRO A 1 67 ? 8.270 2.667 -19.240 1.00 94.62 67 PRO A C 1
ATOM 503 O O . PRO A 1 67 ? 8.518 2.744 -20.446 1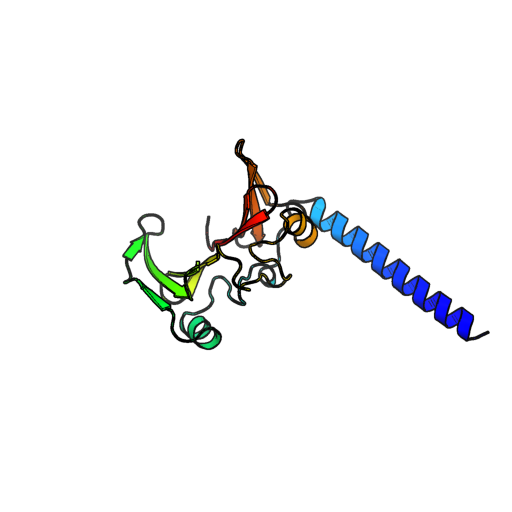.00 94.62 67 PRO A O 1
ATOM 506 N N . ARG A 1 68 ? 7.747 3.692 -18.564 1.00 94.44 68 ARG A N 1
ATOM 507 C CA . ARG A 1 68 ? 7.425 5.006 -19.134 1.00 94.44 68 ARG A CA 1
ATOM 508 C C . ARG A 1 68 ? 7.984 6.120 -18.264 1.00 94.44 68 ARG A C 1
ATOM 510 O O . ARG A 1 68 ? 7.952 6.031 -17.042 1.00 94.44 68 ARG A O 1
ATOM 517 N N . MET A 1 69 ? 8.460 7.183 -18.905 1.00 94.81 69 MET A N 1
ATOM 518 C CA . MET A 1 69 ? 8.939 8.372 -18.204 1.00 94.81 69 MET A CA 1
ATOM 519 C C . MET A 1 69 ? 7.784 9.045 -17.457 1.00 94.81 69 MET A C 1
ATOM 521 O O . MET A 1 69 ? 6.753 9.343 -18.064 1.00 94.81 69 MET A O 1
ATOM 525 N N . SER A 1 70 ? 7.970 9.307 -16.166 1.00 89.75 70 SER A N 1
ATOM 526 C CA . SER A 1 70 ? 7.071 10.126 -15.357 1.00 89.75 70 SER A CA 1
ATOM 527 C C . SER A 1 70 ? 7.543 11.578 -15.358 1.00 89.75 70 SER A C 1
ATOM 529 O O . SER A 1 70 ? 8.574 11.871 -14.756 1.00 89.75 70 SER A O 1
ATOM 531 N N . PRO A 1 71 ? 6.795 12.520 -15.964 1.00 88.06 71 PRO A N 1
ATOM 532 C CA . PRO A 1 71 ? 7.185 13.931 -15.967 1.00 88.06 71 PRO A CA 1
ATOM 533 C C . PRO A 1 71 ? 7.261 14.549 -14.567 1.00 88.06 71 PRO A C 1
ATOM 535 O O . PRO A 1 71 ? 7.974 15.524 -14.370 1.00 88.06 71 PRO A O 1
ATOM 538 N N . ALA A 1 72 ? 6.508 14.004 -13.605 1.00 85.12 72 ALA A N 1
ATOM 539 C CA . ALA A 1 72 ? 6.474 14.512 -12.238 1.00 85.12 72 ALA A CA 1
ATOM 540 C C . ALA A 1 72 ? 7.717 14.117 -11.426 1.00 85.12 72 ALA A C 1
ATOM 542 O O . ALA A 1 72 ? 8.115 14.865 -10.540 1.00 85.12 72 ALA A O 1
ATOM 543 N N . LEU A 1 73 ? 8.312 12.956 -11.722 1.00 84.62 73 LEU A N 1
ATOM 544 C CA . LEU A 1 73 ? 9.461 12.421 -10.981 1.00 84.62 73 LEU A CA 1
ATOM 545 C C . LEU A 1 73 ? 10.774 12.463 -11.771 1.00 84.62 73 LEU A C 1
ATOM 547 O O . LEU A 1 73 ? 11.816 12.204 -11.185 1.00 84.62 73 LEU A O 1
ATOM 551 N N . ASP A 1 74 ? 10.721 12.754 -13.075 1.00 91.56 74 ASP A N 1
ATOM 552 C CA . ASP A 1 74 ? 11.855 12.646 -14.008 1.00 91.56 74 ASP A CA 1
ATOM 553 C C . ASP A 1 74 ? 12.535 11.260 -13.963 1.00 91.56 74 ASP A C 1
ATOM 555 O O . ASP A 1 74 ? 13.750 11.113 -14.062 1.00 91.56 74 ASP A O 1
ATOM 559 N N . GLU A 1 75 ? 11.726 10.214 -13.774 1.00 92.56 75 GLU A N 1
ATOM 560 C CA . GLU A 1 75 ? 12.173 8.830 -13.608 1.00 92.56 75 GLU A CA 1
ATOM 561 C C . GLU A 1 75 ? 11.312 7.870 -14.445 1.00 92.56 75 GLU A C 1
ATOM 563 O O . GLU A 1 75 ? 10.125 8.107 -14.698 1.00 92.56 75 GLU A O 1
ATOM 568 N N . MET A 1 76 ? 11.910 6.752 -14.864 1.00 94.75 76 MET A N 1
ATOM 569 C CA . MET A 1 76 ? 11.198 5.677 -15.562 1.00 94.75 76 MET A CA 1
ATOM 570 C C . MET A 1 76 ? 10.397 4.840 -14.564 1.00 94.75 76 MET A C 1
ATOM 572 O O . MET A 1 76 ? 10.942 4.364 -13.566 1.00 94.75 76 MET A O 1
ATOM 576 N N . MET A 1 77 ? 9.116 4.638 -14.866 1.00 95.56 77 MET A N 1
ATOM 577 C CA . MET A 1 77 ? 8.175 3.911 -14.023 1.00 95.56 77 MET A CA 1
ATOM 578 C C . MET A 1 77 ? 7.447 2.827 -14.801 1.00 95.56 77 MET A C 1
ATOM 580 O O . MET A 1 77 ? 7.002 3.046 -15.928 1.00 95.56 77 MET A O 1
ATOM 584 N N . ASP A 1 78 ? 7.260 1.684 -14.164 1.00 97.00 78 ASP A N 1
ATOM 585 C CA . ASP A 1 78 ? 6.400 0.604 -14.630 1.00 97.00 78 ASP A CA 1
ATOM 586 C C . ASP A 1 78 ? 5.560 0.053 -13.477 1.00 97.00 78 ASP A C 1
ATOM 588 O O . ASP A 1 78 ? 5.805 0.330 -12.302 1.00 97.00 78 ASP A O 1
ATOM 592 N N . GLU A 1 79 ? 4.523 -0.699 -13.824 1.00 97.75 79 GLU A N 1
ATOM 593 C CA . GLU A 1 79 ? 3.521 -1.199 -12.894 1.00 97.75 79 GLU A CA 1
ATOM 594 C C . GLU A 1 79 ? 3.379 -2.711 -13.029 1.00 97.75 79 GLU A C 1
ATOM 596 O O . GLU A 1 79 ? 3.271 -3.250 -14.132 1.00 97.75 79 GLU A O 1
ATOM 601 N N . TYR A 1 80 ? 3.302 -3.382 -11.884 1.00 98.38 80 TYR A N 1
ATOM 602 C CA . TYR A 1 80 ? 2.773 -4.730 -11.754 1.00 98.38 80 TYR A CA 1
ATOM 603 C C . TYR A 1 80 ? 1.356 -4.676 -11.203 1.00 98.38 80 TYR A C 1
ATOM 605 O O . TYR A 1 80 ? 1.101 -4.017 -10.194 1.00 98.38 80 TYR A O 1
ATOM 613 N N . THR A 1 81 ? 0.456 -5.439 -11.818 1.00 98.50 81 THR A N 1
ATOM 614 C CA . THR A 1 81 ? -0.878 -5.702 -11.273 1.00 98.50 81 THR A CA 1
ATOM 615 C C . THR A 1 81 ? -0.991 -7.168 -10.875 1.00 98.50 81 THR A C 1
ATOM 617 O O . THR A 1 81 ? -0.758 -8.064 -11.686 1.00 98.50 81 THR A O 1
ATOM 620 N N . TYR A 1 82 ? -1.371 -7.415 -9.623 1.00 98.19 82 TYR A N 1
ATOM 621 C CA . TYR A 1 82 ? -1.717 -8.732 -9.094 1.00 98.19 82 TYR A CA 1
ATOM 622 C C . TYR A 1 82 ? -3.237 -8.843 -8.940 1.00 98.19 82 TYR A C 1
ATOM 624 O O . TYR A 1 82 ? -3.883 -8.022 -8.276 1.00 98.19 82 TYR A O 1
ATOM 632 N N . GLY A 1 83 ? -3.818 -9.868 -9.567 1.00 95.62 83 GLY A N 1
ATOM 633 C CA . GLY A 1 83 ? -5.264 -9.984 -9.707 1.00 95.62 83 GLY A CA 1
ATOM 634 C C . GLY A 1 83 ? -5.803 -8.832 -10.552 1.00 95.62 83 GLY A C 1
ATOM 635 O O . GLY A 1 83 ? -5.317 -8.590 -11.650 1.00 95.62 83 GLY A O 1
ATOM 636 N N . THR A 1 84 ? -6.797 -8.111 -10.036 1.00 94.12 84 THR A N 1
ATOM 637 C CA . THR A 1 84 ? -7.437 -6.985 -10.742 1.00 94.12 84 THR A CA 1
ATOM 638 C C . THR A 1 84 ? -7.301 -5.649 -10.014 1.00 94.12 84 THR A C 1
ATOM 640 O O . THR A 1 84 ? -7.847 -4.648 -10.473 1.00 94.12 84 THR A O 1
ATOM 643 N N . SER A 1 85 ? -6.654 -5.623 -8.846 1.00 95.88 85 SER A N 1
ATOM 644 C CA . SER A 1 85 ? -6.784 -4.496 -7.911 1.00 95.88 85 SER A CA 1
ATOM 645 C C . SER A 1 85 ? -5.533 -4.157 -7.115 1.00 95.88 85 SER A C 1
ATOM 647 O O . SER A 1 85 ? -5.454 -3.034 -6.626 1.00 95.88 85 SER A O 1
ATOM 649 N N . PHE A 1 86 ? -4.577 -5.079 -6.950 1.00 98.44 86 PHE A N 1
ATOM 650 C CA . PHE A 1 86 ? -3.347 -4.791 -6.215 1.00 98.44 86 PHE A CA 1
ATOM 651 C C . PHE A 1 86 ? -2.262 -4.339 -7.187 1.00 98.44 86 PHE A C 1
ATOM 653 O O . PHE A 1 86 ? -1.752 -5.134 -7.975 1.00 98.44 86 PHE A O 1
ATOM 660 N N . LYS A 1 87 ? -1.952 -3.045 -7.150 1.00 98.44 87 LYS A N 1
ATOM 661 C CA . LYS A 1 87 ? -1.021 -2.381 -8.062 1.00 98.44 87 LYS A CA 1
ATOM 662 C C . LYS A 1 87 ? 0.249 -2.010 -7.322 1.00 98.44 87 LYS A C 1
ATOM 664 O O . LYS A 1 87 ? 0.184 -1.481 -6.214 1.00 98.44 87 LYS A O 1
ATOM 669 N N . ILE A 1 88 ? 1.388 -2.250 -7.954 1.00 98.44 88 ILE A N 1
ATOM 670 C CA . ILE A 1 88 ? 2.713 -1.916 -7.438 1.00 98.44 88 ILE A CA 1
ATOM 671 C C . ILE A 1 88 ? 3.460 -1.195 -8.545 1.00 98.44 88 ILE A C 1
ATOM 673 O O . ILE A 1 88 ? 3.638 -1.739 -9.629 1.00 98.44 88 ILE A O 1
ATOM 677 N N . ILE A 1 89 ? 3.896 0.021 -8.262 1.00 97.38 89 ILE A N 1
ATOM 678 C CA . ILE A 1 89 ? 4.609 0.875 -9.195 1.00 97.38 89 ILE A CA 1
ATOM 679 C C . ILE A 1 89 ? 6.063 0.958 -8.755 1.00 97.38 89 ILE A C 1
ATOM 681 O O . ILE A 1 89 ? 6.368 1.292 -7.603 1.00 97.38 89 ILE A O 1
ATOM 685 N N . PHE A 1 90 ? 6.951 0.663 -9.692 1.00 97.06 90 PHE A N 1
ATOM 686 C CA . PHE A 1 90 ? 8.387 0.678 -9.496 1.00 97.06 90 PHE A CA 1
ATOM 687 C C . PHE A 1 90 ? 8.983 1.961 -10.065 1.00 97.06 90 PHE A C 1
ATOM 689 O O . PHE A 1 90 ? 8.555 2.456 -11.105 1.00 97.06 90 PHE A O 1
ATOM 696 N N . VAL A 1 91 ? 9.996 2.475 -9.377 1.00 94.88 91 VAL A N 1
ATOM 697 C CA . VAL A 1 91 ? 11.012 3.350 -9.965 1.00 94.88 91 VAL A CA 1
ATOM 698 C C . VAL A 1 91 ? 12.301 2.545 -9.930 1.00 94.88 91 VAL A C 1
ATOM 700 O O . VAL A 1 91 ? 12.692 2.056 -8.863 1.00 94.88 91 VAL A O 1
ATOM 703 N N . LYS A 1 92 ? 12.943 2.368 -11.090 1.00 89.44 92 LYS A N 1
ATOM 704 C CA . LYS A 1 92 ? 14.042 1.399 -11.258 1.00 89.44 92 LYS A CA 1
ATOM 705 C C . LYS A 1 92 ? 13.553 -0.004 -10.851 1.00 89.44 92 LYS A C 1
ATOM 707 O O . LYS A 1 92 ? 12.580 -0.501 -11.412 1.00 89.44 92 LYS A O 1
ATOM 712 N N . ASP A 1 93 ? 14.180 -0.623 -9.852 1.00 94.00 93 ASP A N 1
ATOM 713 C CA . ASP A 1 93 ? 13.836 -1.971 -9.376 1.00 94.00 93 ASP A CA 1
ATOM 714 C C . ASP A 1 93 ? 13.223 -1.998 -7.973 1.00 94.00 93 ASP A C 1
ATOM 716 O O . ASP A 1 93 ? 13.131 -3.060 -7.352 1.00 94.00 93 ASP A O 1
ATOM 720 N N . THR A 1 94 ? 12.789 -0.846 -7.462 1.00 96.38 94 THR A N 1
ATOM 721 C CA . THR A 1 94 ? 12.230 -0.721 -6.112 1.00 96.38 94 THR A CA 1
ATOM 722 C C . THR A 1 94 ? 10.832 -0.135 -6.124 1.00 96.38 94 THR A C 1
ATOM 724 O O . THR A 1 94 ? 10.533 0.780 -6.891 1.00 96.38 94 THR A O 1
ATOM 727 N N . VAL A 1 95 ? 9.981 -0.657 -5.246 1.00 97.56 95 VAL A N 1
ATOM 728 C CA . VAL A 1 95 ? 8.620 -0.167 -5.044 1.00 97.56 95 VAL A CA 1
ATOM 729 C C . VAL A 1 95 ? 8.650 1.295 -4.604 1.00 97.56 95 VAL A C 1
ATOM 731 O O . VAL A 1 95 ? 9.286 1.623 -3.603 1.00 97.56 95 VAL A O 1
ATOM 734 N N . MET A 1 96 ? 7.937 2.149 -5.336 1.00 95.50 96 MET A N 1
ATOM 735 C CA . MET A 1 96 ? 7.753 3.567 -5.012 1.00 95.50 96 MET A CA 1
ATOM 736 C C . MET A 1 96 ? 6.309 3.873 -4.601 1.00 95.50 96 MET A C 1
ATOM 738 O O . MET A 1 96 ? 6.071 4.651 -3.679 1.00 95.50 96 MET A O 1
ATOM 742 N N . TYR A 1 97 ? 5.340 3.223 -5.249 1.00 96.25 97 TYR A N 1
ATOM 743 C CA . TYR A 1 97 ? 3.927 3.331 -4.899 1.00 96.25 97 TYR A CA 1
ATOM 744 C C . TYR A 1 97 ? 3.292 1.950 -4.913 1.00 96.25 97 TYR A C 1
ATOM 746 O O . TYR A 1 97 ? 3.643 1.106 -5.734 1.00 96.25 97 TYR A O 1
ATOM 754 N N . LEU A 1 98 ? 2.322 1.715 -4.042 1.00 97.44 98 LEU A N 1
ATOM 755 C CA . LEU A 1 98 ? 1.502 0.513 -4.109 1.00 97.44 98 LEU A CA 1
ATOM 756 C C . LEU A 1 98 ? 0.117 0.780 -3.549 1.00 97.44 98 LEU A C 1
ATOM 758 O O . LEU A 1 98 ? -0.039 1.608 -2.656 1.00 97.44 98 LEU A O 1
ATOM 762 N N . ASN A 1 99 ? -0.896 0.103 -4.075 1.00 98.44 99 ASN A N 1
ATOM 763 C CA . ASN A 1 99 ? -2.264 0.275 -3.612 1.00 98.44 99 ASN A CA 1
ATOM 764 C C . ASN A 1 99 ? -3.150 -0.937 -3.874 1.00 98.44 99 ASN A C 1
ATOM 766 O O . ASN A 1 99 ? -2.884 -1.739 -4.765 1.00 98.44 99 ASN A O 1
ATOM 770 N N . THR A 1 100 ? -4.235 -1.021 -3.110 1.00 98.44 100 THR A N 1
ATOM 771 C CA . THR A 1 100 ? -5.378 -1.887 -3.392 1.00 98.44 100 THR A CA 1
ATOM 772 C C . THR A 1 100 ? -6.676 -1.099 -3.250 1.00 98.44 100 THR A C 1
ATOM 774 O O . THR A 1 100 ? -6.818 -0.258 -2.359 1.00 98.44 100 THR A O 1
ATOM 777 N N . ASN A 1 101 ? -7.639 -1.387 -4.121 1.00 97.94 101 ASN A N 1
ATOM 778 C CA . ASN A 1 101 ? -8.984 -0.806 -4.105 1.00 97.94 101 ASN A CA 1
ATOM 779 C C . ASN A 1 101 ? -10.100 -1.864 -4.045 1.00 97.94 101 ASN A C 1
ATOM 781 O O . ASN A 1 101 ? -11.267 -1.549 -4.262 1.00 97.94 101 ASN A O 1
ATOM 785 N N . ALA A 1 102 ? -9.754 -3.123 -3.762 1.00 95.94 102 ALA A N 1
ATOM 786 C CA . ALA A 1 102 ? -10.720 -4.208 -3.625 1.00 95.94 102 ALA A CA 1
ATOM 787 C C . ALA A 1 102 ? -10.515 -4.973 -2.318 1.00 95.94 102 ALA A C 1
ATOM 789 O O . ALA A 1 102 ? -9.401 -5.061 -1.802 1.00 95.94 102 ALA A O 1
ATOM 790 N N . HIS A 1 103 ? -11.593 -5.574 -1.814 1.00 94.94 103 HIS A N 1
ATOM 791 C CA . HIS A 1 103 ? -11.577 -6.434 -0.633 1.00 94.94 103 HIS A CA 1
ATOM 792 C C . HIS A 1 103 ? -10.983 -7.811 -0.985 1.00 94.94 103 HIS A C 1
ATOM 794 O O . HIS A 1 103 ? -11.693 -8.800 -1.147 1.00 94.94 103 HIS A O 1
ATOM 800 N N . ASN A 1 104 ? -9.663 -7.849 -1.173 1.00 92.94 104 ASN A N 1
ATOM 801 C CA . ASN A 1 104 ? -8.904 -8.991 -1.696 1.00 92.94 104 ASN A CA 1
ATOM 802 C C . ASN A 1 104 ? -7.949 -9.622 -0.663 1.00 92.94 104 ASN A C 1
ATOM 804 O O . ASN A 1 104 ? -7.050 -10.370 -1.033 1.00 92.94 104 ASN A O 1
ATOM 808 N N . GLY A 1 105 ? -8.116 -9.304 0.624 1.00 93.81 105 GLY A N 1
ATOM 809 C CA . GLY A 1 105 ? -7.273 -9.819 1.709 1.00 93.81 105 GLY A CA 1
ATOM 810 C C . GLY A 1 105 ? -5.902 -9.147 1.842 1.00 93.81 105 GLY A C 1
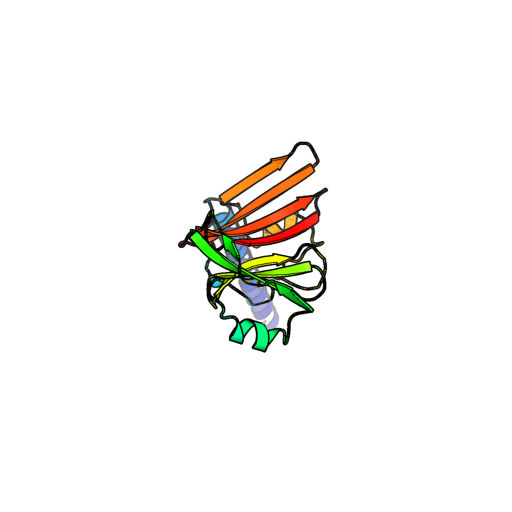ATOM 811 O O . GLY A 1 105 ? -5.165 -9.468 2.771 1.00 93.81 105 GLY A O 1
ATOM 812 N N . ILE A 1 106 ? -5.561 -8.191 0.970 1.00 97.75 106 ILE A N 1
ATOM 813 C CA . ILE A 1 106 ? -4.357 -7.371 1.119 1.00 97.75 106 ILE A CA 1
ATOM 814 C C . ILE A 1 106 ? -4.561 -6.417 2.300 1.00 97.75 106 ILE A C 1
ATOM 816 O O . ILE A 1 106 ? -5.426 -5.538 2.265 1.00 97.75 106 ILE A O 1
ATOM 820 N N . ALA A 1 107 ? -3.766 -6.618 3.350 1.00 97.81 107 ALA A N 1
ATOM 821 C CA . ALA A 1 107 ? -3.895 -5.920 4.622 1.00 97.81 107 ALA A CA 1
ATOM 822 C C . ALA A 1 107 ? -2.645 -5.108 4.971 1.00 97.81 107 ALA A C 1
ATOM 824 O O . ALA A 1 107 ? -1.532 -5.428 4.539 1.00 97.81 107 ALA A O 1
ATOM 825 N N . THR A 1 108 ? -2.827 -4.086 5.801 1.00 98.38 108 THR A N 1
ATOM 826 C CA . THR A 1 108 ? -1.727 -3.460 6.545 1.00 98.38 108 THR A CA 1
ATOM 827 C C . THR A 1 108 ? -1.208 -4.405 7.643 1.00 98.38 108 THR A C 1
ATOM 829 O O . THR A 1 108 ? -1.915 -5.349 8.011 1.00 98.38 108 THR A O 1
ATOM 832 N N . PRO A 1 109 ? -0.020 -4.166 8.238 1.00 97.50 109 PRO A N 1
ATOM 833 C CA . PRO A 1 109 ? 0.479 -4.949 9.376 1.00 97.50 109 PRO A CA 1
ATOM 834 C C . PRO A 1 109 ? -0.497 -5.026 10.555 1.00 97.50 109 PRO A C 1
ATOM 836 O O . PRO A 1 109 ? -0.584 -6.049 11.229 1.00 97.50 109 PRO A O 1
ATOM 839 N N . ALA A 1 110 ? -1.273 -3.962 10.772 1.00 96.25 110 ALA A N 1
ATOM 840 C CA . ALA A 1 110 ? -2.293 -3.891 11.813 1.00 96.25 110 ALA A CA 1
ATOM 841 C C . ALA A 1 110 ? -3.628 -4.562 11.421 1.00 96.25 110 ALA A C 1
ATOM 843 O O . ALA A 1 110 ? -4.601 -4.502 12.173 1.00 96.25 110 ALA A O 1
ATOM 844 N N . GLY A 1 111 ? -3.699 -5.195 10.246 1.00 97.56 111 GLY A N 1
ATOM 845 C CA . GLY A 1 111 ? -4.871 -5.933 9.785 1.00 97.56 111 GLY A CA 1
ATOM 846 C C . GLY A 1 111 ? -6.000 -5.055 9.242 1.00 97.56 111 GLY A C 1
ATOM 847 O O . GLY A 1 111 ? -7.160 -5.470 9.295 1.00 97.56 111 GLY A O 1
ATOM 848 N N . VAL A 1 112 ? -5.701 -3.845 8.755 1.00 98.31 112 VAL A N 1
ATOM 849 C CA . VAL A 1 112 ? -6.679 -2.982 8.067 1.00 98.31 112 VAL A CA 1
ATOM 850 C C . VAL A 1 112 ? -6.736 -3.356 6.586 1.00 98.31 112 VAL A C 1
ATOM 852 O O . VAL A 1 112 ? -5.699 -3.488 5.938 1.00 98.31 112 VAL A O 1
ATOM 855 N N . THR A 1 113 ? -7.943 -3.528 6.053 1.00 98.38 113 THR A N 1
ATOM 856 C CA . THR A 1 113 ? -8.227 -3.980 4.683 1.00 98.38 113 THR A CA 1
ATOM 857 C C . THR A 1 113 ? -9.311 -3.122 4.030 1.00 98.38 113 THR A C 1
ATOM 859 O O . THR A 1 113 ? -10.134 -2.502 4.705 1.00 98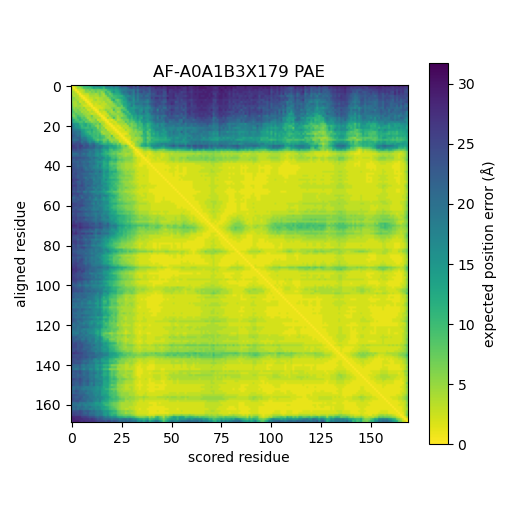.38 113 THR A O 1
ATOM 862 N N . VAL A 1 114 ? -9.344 -3.089 2.696 1.00 98.56 114 VAL A N 1
ATOM 863 C CA . VAL A 1 114 ? -10.478 -2.505 1.960 1.00 98.56 114 VAL A CA 1
ATOM 864 C C . VAL A 1 114 ? -11.759 -3.265 2.315 1.00 98.56 114 VAL A C 1
ATOM 866 O O . VAL A 1 114 ? -11.767 -4.490 2.307 1.00 98.56 114 VAL A O 1
ATOM 869 N N . GLY A 1 115 ? -12.842 -2.539 2.599 1.00 98.19 115 GLY A N 1
ATOM 870 C CA . GLY A 1 115 ? -14.122 -3.074 3.077 1.00 98.19 115 GLY A CA 1
ATOM 871 C C . GLY A 1 115 ? -14.330 -2.952 4.593 1.00 98.19 115 GLY A C 1
ATOM 872 O O . GLY A 1 115 ? -15.476 -3.019 5.065 1.00 98.19 115 GLY A O 1
ATOM 873 N N . ASP A 1 116 ? -13.260 -2.709 5.356 1.00 98.50 116 ASP A N 1
ATOM 874 C CA . ASP A 1 116 ? -13.370 -2.417 6.784 1.00 98.50 116 ASP A CA 1
ATOM 875 C C . ASP A 1 116 ? -14.191 -1.135 7.040 1.00 98.50 116 ASP A C 1
ATOM 877 O O . ASP A 1 116 ? -14.290 -0.254 6.177 1.00 98.50 116 ASP A O 1
ATOM 881 N N . PRO A 1 117 ? -14.813 -1.009 8.225 1.00 97.94 117 PRO A N 1
ATOM 882 C CA . PRO A 1 117 ? -15.350 0.260 8.710 1.00 97.94 117 PRO A CA 1
ATOM 883 C C . PRO A 1 117 ? -14.290 1.376 8.743 1.00 97.94 117 PRO A C 1
ATOM 885 O O . PRO A 1 117 ? -13.144 1.139 9.121 1.00 97.94 117 PRO A O 1
ATOM 888 N N . ALA A 1 118 ? -14.677 2.601 8.377 1.00 96.69 118 ALA A N 1
ATOM 889 C CA . ALA A 1 118 ? -13.777 3.758 8.357 1.00 96.69 118 ALA A CA 1
ATOM 890 C C . ALA A 1 118 ? -13.209 4.109 9.746 1.00 96.69 118 ALA A C 1
ATOM 892 O O . ALA A 1 118 ? -12.050 4.500 9.861 1.00 96.69 118 ALA A O 1
ATOM 893 N N . ASP A 1 119 ? -13.989 3.917 10.812 1.00 95.38 119 ASP A N 1
ATOM 894 C CA . ASP A 1 119 ? -13.572 4.183 12.194 1.00 95.38 119 ASP A CA 1
ATOM 895 C C . ASP A 1 119 ? -12.411 3.287 12.655 1.00 95.38 119 ASP A C 1
ATOM 897 O O . ASP A 1 119 ? -11.643 3.686 13.535 1.00 95.38 119 ASP A O 1
ATOM 901 N N . LYS A 1 120 ? -12.218 2.122 12.019 1.00 96.88 120 LYS A N 1
ATOM 902 C CA . LYS A 1 120 ? -11.063 1.248 12.257 1.00 96.88 120 LYS A CA 1
ATOM 903 C C . LYS A 1 120 ? -9.740 1.977 12.009 1.00 96.88 120 LYS A C 1
ATOM 905 O O . LYS A 1 120 ? -8.797 1.760 12.758 1.00 96.88 120 LYS A O 1
ATOM 910 N N . ILE A 1 121 ? -9.678 2.881 11.026 1.00 96.00 121 ILE A N 1
ATOM 911 C CA . ILE A 1 121 ? -8.457 3.632 10.694 1.00 96.00 121 ILE A CA 1
ATOM 912 C C . ILE A 1 121 ? -7.987 4.437 11.910 1.00 96.00 121 ILE A C 1
ATOM 914 O O . ILE A 1 121 ? -6.865 4.257 12.376 1.00 96.00 121 ILE A O 1
ATOM 918 N N . MET A 1 122 ? -8.863 5.277 12.469 1.00 92.00 122 MET A N 1
ATOM 919 C CA . MET A 1 122 ? -8.526 6.112 13.625 1.00 92.00 122 MET A CA 1
ATOM 920 C C . MET A 1 122 ? -8.340 5.290 14.904 1.00 92.00 122 MET A C 1
ATOM 922 O O . MET A 1 122 ? -7.550 5.662 15.764 1.00 92.00 122 MET A O 1
ATOM 926 N N . GLN A 1 123 ? -9.030 4.155 15.051 1.00 92.50 123 GLN A N 1
ATOM 927 C CA . GLN A 1 123 ? -8.797 3.252 16.184 1.00 92.50 123 GLN 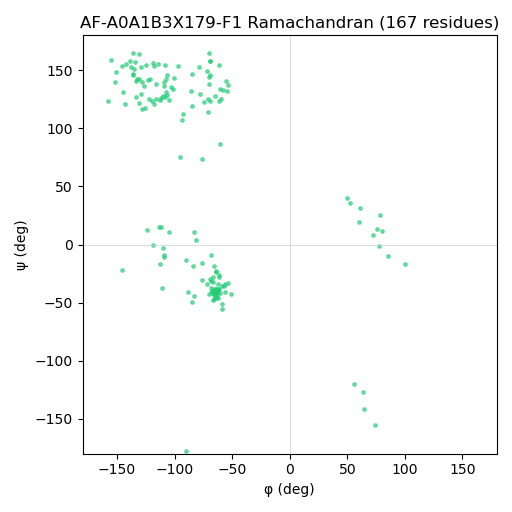A CA 1
ATOM 928 C C . GLN A 1 123 ? -7.413 2.594 16.138 1.00 92.50 123 GLN A C 1
ATOM 930 O O . GLN A 1 123 ? -6.849 2.307 17.195 1.00 92.50 123 GLN A O 1
ATOM 935 N N . THR A 1 124 ? -6.894 2.348 14.934 1.00 94.06 124 THR A N 1
ATOM 936 C CA . THR A 1 124 ? -5.596 1.712 14.705 1.00 94.06 124 THR A CA 1
ATOM 937 C C . THR A 1 124 ? -4.448 2.717 14.740 1.00 94.06 124 THR A C 1
ATOM 939 O O . THR A 1 124 ? -3.475 2.484 15.446 1.00 94.06 124 THR A O 1
ATOM 942 N N . TYR A 1 125 ? -4.564 3.822 14.005 1.00 93.25 125 TYR A N 1
ATOM 943 C CA . TYR A 1 125 ? -3.463 4.761 13.759 1.00 93.25 125 TYR A CA 1
ATOM 944 C C . TYR A 1 125 ? -3.632 6.109 14.475 1.00 93.25 125 TYR A C 1
ATOM 946 O O . TYR A 1 125 ? -2.766 6.973 14.386 1.00 93.25 125 TYR A O 1
ATOM 954 N N . GLY A 1 126 ? -4.754 6.316 15.170 1.00 92.38 126 GLY A N 1
ATOM 955 C CA . GLY A 1 126 ? -5.095 7.570 15.843 1.00 92.38 126 GLY A CA 1
ATOM 956 C C . GLY A 1 126 ? -5.292 8.740 14.891 1.00 92.38 126 GLY A C 1
ATOM 957 O O . GLY A 1 126 ? -5.892 8.595 13.820 1.00 92.38 126 GLY A O 1
ATOM 958 N N . LYS A 1 127 ? -4.833 9.927 15.300 1.00 91.25 127 LYS A N 1
ATOM 959 C CA . LYS A 1 127 ? -5.075 11.168 14.562 1.00 91.25 127 LYS A CA 1
ATOM 960 C C . LYS A 1 127 ? -4.196 11.230 13.300 1.00 91.25 127 LYS A C 1
ATOM 962 O O . LYS A 1 127 ? -2.973 11.193 13.427 1.00 91.25 127 LYS A O 1
ATOM 967 N N . PRO A 1 128 ? -4.781 11.377 12.097 1.00 93.00 128 PRO A N 1
ATOM 968 C CA . PRO A 1 128 ? -4.008 11.485 10.864 1.00 93.00 128 PRO A CA 1
ATOM 969 C C . PRO A 1 128 ? -3.234 12.802 10.791 1.00 93.00 128 PRO A C 1
ATOM 971 O O . PRO A 1 128 ? -3.614 13.811 11.393 1.00 93.00 128 PRO A O 1
ATOM 974 N N . TRP A 1 129 ? -2.181 12.810 9.976 1.00 92.75 129 TRP A N 1
ATOM 975 C CA . TRP A 1 129 ? -1.498 14.039 9.583 1.00 92.75 129 TRP A CA 1
ATOM 976 C C . TRP A 1 129 ? -2.411 14.938 8.737 1.00 92.75 129 TRP A C 1
ATOM 978 O O . TRP A 1 129 ? -2.453 16.151 8.948 1.00 92.75 129 TRP A O 1
ATOM 988 N N . ARG A 1 130 ? -3.184 14.337 7.822 1.00 92.19 130 ARG A N 1
ATOM 989 C CA . ARG A 1 130 ? -4.203 15.025 7.019 1.00 92.19 130 ARG A CA 1
ATOM 990 C C . ARG A 1 130 ? -5.503 14.225 7.014 1.00 92.19 130 ARG A C 1
ATOM 992 O O . ARG A 1 130 ? -5.502 13.048 6.668 1.00 92.19 130 ARG A O 1
ATOM 999 N N . ASP A 1 131 ? -6.595 14.891 7.372 1.00 93.19 131 ASP A N 1
ATOM 1000 C CA . ASP A 1 131 ? -7.975 14.412 7.241 1.00 93.19 131 ASP A CA 1
ATOM 1001 C C . ASP A 1 131 ? -8.703 15.368 6.292 1.00 93.19 131 ASP A C 1
ATOM 1003 O O . ASP A 1 131 ? -8.720 16.580 6.514 1.00 93.19 131 ASP A O 1
ATOM 1007 N N . THR A 1 132 ? -9.229 14.852 5.185 1.00 95.50 132 THR A N 1
ATOM 1008 C CA . THR A 1 132 ? -9.995 15.636 4.210 1.00 95.50 132 THR A CA 1
ATOM 1009 C C . THR A 1 132 ? -11.345 14.984 3.987 1.00 95.50 132 THR A C 1
ATOM 1011 O O . THR A 1 132 ? -11.412 13.875 3.463 1.00 95.50 132 THR A O 1
ATOM 1014 N N . LYS A 1 133 ? -12.412 15.702 4.334 1.00 95.75 133 LYS A N 1
ATOM 1015 C CA . LYS A 1 133 ? -13.800 15.276 4.136 1.00 95.75 133 LYS A CA 1
ATOM 1016 C C . LYS A 1 133 ? -14.398 16.003 2.941 1.00 95.75 133 LYS A C 1
ATOM 1018 O O . LYS A 1 133 ? -14.225 17.214 2.808 1.00 95.75 133 LYS A O 1
ATOM 1023 N N . TYR A 1 134 ? -15.104 15.266 2.099 1.00 93.75 134 TYR A N 1
ATOM 1024 C CA . TYR A 1 134 ? -15.790 15.783 0.921 1.00 93.75 134 TYR A CA 1
ATOM 1025 C C . TYR A 1 134 ? -17.308 15.770 1.143 1.00 93.75 134 TYR A C 1
ATOM 1027 O O . TYR A 1 134 ? -17.830 14.976 1.926 1.00 93.75 134 TYR A O 1
ATOM 1035 N N . GLU A 1 135 ? -18.031 16.649 0.445 1.00 92.31 135 GLU A N 1
ATOM 1036 C CA . GLU A 1 135 ? -19.493 16.772 0.577 1.00 92.31 135 GLU A CA 1
ATOM 1037 C C . GLU A 1 135 ? -20.250 15.512 0.125 1.00 92.31 135 GLU A C 1
ATOM 1039 O O . GLU A 1 135 ? -21.359 15.258 0.587 1.00 92.31 135 GLU A O 1
ATOM 1044 N N . ASP A 1 136 ? -19.643 14.697 -0.742 1.00 92.81 136 ASP A N 1
ATOM 1045 C CA . ASP A 1 136 ? -20.216 13.456 -1.274 1.00 92.81 136 ASP A CA 1
ATOM 1046 C C . ASP A 1 136 ? -20.042 12.241 -0.342 1.00 92.81 136 ASP A C 1
ATOM 1048 O O . ASP A 1 136 ? -20.312 11.110 -0.740 1.00 92.81 136 ASP A O 1
ATOM 1052 N N . GLY A 1 137 ? -19.603 12.459 0.903 1.00 90.06 137 GLY A N 1
ATOM 1053 C CA . GLY A 1 137 ? -19.430 11.399 1.898 1.00 90.06 137 GLY A CA 1
ATOM 1054 C C . GLY A 1 137 ? -18.136 10.598 1.744 1.00 90.06 137 GLY A C 1
ATOM 1055 O O . GLY A 1 137 ? -17.993 9.551 2.387 1.00 90.06 137 GLY A O 1
ATOM 1056 N N . LYS A 1 138 ? -17.199 11.071 0.911 1.00 96.19 138 LYS A N 1
ATOM 1057 C CA . LYS A 1 138 ? -15.832 10.550 0.856 1.00 96.19 138 LYS A CA 1
ATOM 1058 C C . LYS A 1 138 ? -14.952 11.210 1.904 1.00 96.19 138 LYS A C 1
ATOM 1060 O O . LYS A 1 138 ? -15.084 12.401 2.185 1.00 96.19 138 LYS A O 1
ATOM 1065 N N . GLU A 1 139 ? -13.998 10.453 2.430 1.00 97.06 139 GLU A N 1
ATOM 1066 C CA . GLU A 1 139 ? -12.963 10.981 3.320 1.00 97.06 139 GLU A CA 1
ATOM 1067 C C . GLU A 1 139 ? -11.591 10.408 2.951 1.00 97.06 139 GLU A C 1
ATOM 1069 O O . GLU A 1 139 ? -11.477 9.257 2.525 1.00 97.06 139 GLU A O 1
ATOM 1074 N N . ASN A 1 140 ? -10.543 11.211 3.120 1.00 96.75 140 ASN A N 1
ATOM 1075 C CA . ASN A 1 140 ? -9.154 10.810 2.930 1.00 96.75 140 ASN A CA 1
ATOM 1076 C C . ASN A 1 140 ? -8.385 10.988 4.239 1.00 96.75 140 ASN A C 1
ATOM 1078 O O . ASN A 1 140 ? -8.286 12.104 4.748 1.00 96.75 140 ASN A O 1
ATOM 1082 N N . PHE A 1 141 ? -7.772 9.908 4.718 1.00 96.62 141 PHE A N 1
ATOM 1083 C CA . PHE A 1 141 ? -6.882 9.909 5.876 1.00 96.62 141 PHE A CA 1
ATOM 1084 C C . PHE A 1 141 ? -5.454 9.663 5.409 1.00 96.62 141 PHE A C 1
ATOM 1086 O O . PHE A 1 141 ? -5.193 8.686 4.706 1.00 96.62 141 PHE A O 1
ATOM 1093 N N . VAL A 1 142 ? -4.531 10.531 5.812 1.00 95.75 142 VAL A N 1
ATOM 1094 C CA . VAL A 1 142 ? -3.107 10.405 5.497 1.00 95.75 142 VAL A CA 1
ATOM 1095 C C . VAL A 1 142 ? -2.306 10.355 6.780 1.00 95.75 142 VAL A C 1
ATOM 1097 O O . VAL A 1 142 ? -2.383 11.261 7.613 1.00 95.75 142 VAL A O 1
ATOM 1100 N N . TYR A 1 143 ? -1.508 9.306 6.899 1.00 95.25 143 TYR A N 1
ATOM 1101 C CA . TYR A 1 143 ? -0.496 9.134 7.931 1.00 95.25 143 TYR A CA 1
ATOM 1102 C C . TYR A 1 143 ? 0.863 9.057 7.254 1.00 95.25 143 TYR A C 1
ATOM 1104 O O . TYR A 1 143 ? 0.944 8.657 6.093 1.00 95.25 143 TYR A O 1
ATOM 1112 N N . ARG A 1 144 ? 1.923 9.432 7.964 1.00 94.19 144 ARG A N 1
ATOM 1113 C CA . ARG A 1 144 ? 3.280 9.437 7.417 1.00 94.19 144 ARG A CA 1
ATOM 1114 C C . ARG A 1 144 ? 4.301 8.995 8.444 1.00 94.19 144 ARG A C 1
ATOM 1116 O O . ARG A 1 144 ? 4.062 9.145 9.644 1.00 94.19 144 ARG A O 1
ATOM 1123 N N . ASP A 1 145 ? 5.425 8.488 7.965 1.00 93.25 145 ASP A N 1
ATOM 1124 C CA . ASP A 1 145 ? 6.601 8.267 8.797 1.00 93.25 145 ASP A CA 1
ATOM 1125 C C . ASP A 1 145 ? 7.525 9.497 8.809 1.00 93.25 145 ASP A C 1
ATOM 1127 O O . ASP A 1 145 ? 7.230 10.556 8.248 1.00 93.25 145 ASP A O 1
ATOM 1131 N N . LYS A 1 146 ? 8.658 9.371 9.504 1.00 91.19 146 LYS A N 1
ATOM 1132 C CA . LYS A 1 146 ? 9.670 10.433 9.628 1.00 91.19 146 LYS A CA 1
ATOM 1133 C C . LYS A 1 146 ? 10.412 10.753 8.322 1.00 91.19 146 LYS A C 1
ATOM 1135 O O . LYS A 1 146 ? 11.197 11.698 8.308 1.00 91.19 146 LYS A O 1
ATOM 1140 N N . TYR A 1 147 ? 10.222 9.944 7.282 1.00 90.62 147 TYR A N 1
ATOM 1141 C CA . TYR A 1 147 ? 10.800 10.113 5.951 1.00 90.62 147 TYR A CA 1
ATOM 1142 C C . TYR A 1 147 ? 9.763 10.627 4.942 1.00 90.62 147 TYR A C 1
ATOM 1144 O O . TYR A 1 147 ? 10.034 10.613 3.745 1.00 90.62 147 TYR A O 1
ATOM 1152 N N . ASP A 1 148 ? 8.591 11.061 5.423 1.00 91.12 148 ASP A N 1
ATOM 1153 C CA . ASP A 1 148 ? 7.450 11.501 4.617 1.00 91.12 148 ASP A CA 1
ATOM 1154 C C . ASP A 1 148 ? 6.887 10.415 3.676 1.00 91.12 148 ASP A C 1
ATOM 1156 O O . ASP A 1 148 ? 6.116 10.718 2.764 1.00 91.12 148 ASP A O 1
ATOM 1160 N N . ILE A 1 149 ? 7.177 9.133 3.937 1.00 94.44 149 ILE A N 1
ATOM 1161 C CA . ILE A 1 149 ? 6.460 8.032 3.287 1.00 94.44 149 ILE A CA 1
ATOM 1162 C C . ILE A 1 149 ? 5.054 8.009 3.873 1.00 94.44 149 ILE A C 1
ATOM 1164 O O . ILE A 1 149 ? 4.884 7.916 5.090 1.00 94.44 149 ILE A O 1
ATOM 1168 N N . ALA A 1 150 ? 4.043 8.077 3.011 1.00 95.50 150 ALA A N 1
ATOM 1169 C CA . ALA A 1 150 ? 2.656 8.183 3.429 1.00 95.50 150 ALA A CA 1
ATOM 1170 C C . ALA A 1 150 ? 1.880 6.884 3.205 1.00 95.50 150 ALA A C 1
ATOM 1172 O O . ALA A 1 150 ? 2.028 6.237 2.170 1.00 95.50 150 ALA A O 1
ATOM 1173 N N . ILE A 1 151 ? 0.984 6.549 4.136 1.00 97.44 151 ILE A N 1
ATOM 1174 C CA . ILE A 1 151 ? -0.129 5.625 3.903 1.00 97.44 151 ILE A CA 1
ATOM 1175 C C . ILE A 1 151 ? -1.431 6.421 3.836 1.00 97.44 151 ILE A C 1
ATOM 1177 O O . ILE A 1 151 ? -1.740 7.245 4.700 1.00 97.44 151 ILE A O 1
ATOM 1181 N N . VAL A 1 152 ? -2.188 6.179 2.772 1.00 97.69 152 VAL A N 1
ATOM 1182 C CA . VAL A 1 152 ? -3.422 6.876 2.431 1.00 97.69 152 VAL A CA 1
ATOM 1183 C C . VAL A 1 152 ? -4.572 5.888 2.472 1.00 97.69 152 VAL A C 1
ATOM 1185 O O . VAL A 1 152 ? -4.573 4.891 1.748 1.00 97.69 152 VAL A O 1
ATOM 1188 N N . PHE A 1 153 ? -5.587 6.217 3.260 1.00 98.38 153 PHE A N 1
ATOM 1189 C CA . PHE A 1 153 ? -6.872 5.536 3.250 1.00 98.38 153 PHE A CA 1
ATOM 1190 C C . PHE A 1 153 ? -7.900 6.450 2.601 1.00 98.38 153 PHE A C 1
ATOM 1192 O O . PHE A 1 153 ? -8.010 7.616 2.981 1.00 98.38 153 PHE A O 1
ATOM 1199 N N . ARG A 1 154 ? -8.671 5.921 1.650 1.00 98.44 154 ARG A N 1
ATOM 1200 C CA . ARG A 1 154 ? -9.891 6.591 1.183 1.00 98.44 154 ARG A CA 1
ATOM 1201 C C . ARG A 1 154 ? -11.093 5.812 1.657 1.00 98.44 154 ARG A C 1
ATOM 1203 O O . ARG A 1 154 ? -11.085 4.576 1.649 1.00 98.44 154 ARG A O 1
ATOM 1210 N N . THR A 1 155 ? -12.112 6.543 2.065 1.00 98.31 155 THR A N 1
ATOM 1211 C CA . THR A 1 155 ? -13.373 5.984 2.516 1.00 98.31 155 THR A CA 1
ATOM 1212 C C . THR A 1 155 ? -14.519 6.578 1.723 1.00 98.31 155 THR A C 1
ATOM 1214 O O . THR A 1 155 ? -14.421 7.675 1.176 1.00 98.31 155 THR A O 1
ATOM 1217 N N . GLU A 1 156 ? -15.605 5.826 1.641 1.00 97.75 156 GLU A N 1
ATOM 1218 C CA . GLU A 1 156 ? -16.864 6.265 1.057 1.00 97.75 156 GLU A CA 1
ATOM 1219 C C . GLU A 1 156 ? -17.994 5.613 1.852 1.00 97.75 156 GLU A C 1
ATOM 1221 O O . GLU A 1 156 ? -17.944 4.414 2.144 1.00 97.75 156 GLU A O 1
ATOM 1226 N N . HIS A 1 157 ? -18.982 6.407 2.273 1.00 94.50 157 HIS A N 1
ATOM 1227 C CA . HIS A 1 157 ? -20.119 5.939 3.078 1.00 94.50 157 HIS A CA 1
ATOM 1228 C C . HIS A 1 157 ? -19.705 5.107 4.314 1.00 94.50 157 HIS A C 1
ATOM 1230 O O . HIS A 1 157 ? -20.323 4.094 4.648 1.00 94.50 157 HIS A O 1
ATOM 1236 N N . GLY A 1 158 ? -18.629 5.520 4.995 1.00 95.06 158 GLY A N 1
ATOM 1237 C CA . GLY A 1 158 ? -18.142 4.873 6.218 1.00 95.06 158 GLY A CA 1
ATOM 1238 C C . GLY A 1 158 ? -17.392 3.552 6.004 1.00 95.06 158 GLY A C 1
ATOM 1239 O O . GLY A 1 158 ? -17.161 2.823 6.972 1.00 95.06 158 GLY A O 1
ATOM 1240 N N . LYS A 1 159 ? -16.996 3.230 4.768 1.00 98.06 159 LYS A N 1
ATOM 1241 C CA . LYS A 1 159 ? -16.208 2.038 4.426 1.00 98.06 159 LYS A CA 1
ATOM 1242 C C . LYS A 1 159 ? -14.901 2.406 3.751 1.00 98.06 159 LYS A C 1
ATOM 1244 O O . LYS A 1 159 ? -14.872 3.322 2.939 1.00 98.06 159 LYS A O 1
ATOM 1249 N N . ILE A 1 160 ? -13.836 1.670 4.052 1.00 98.56 160 ILE A N 1
ATOM 1250 C CA . ILE A 1 160 ? -12.554 1.807 3.355 1.00 98.56 160 ILE A CA 1
ATOM 1251 C C . ILE A 1 160 ? -12.718 1.293 1.925 1.00 98.56 160 ILE A C 1
ATOM 1253 O O . ILE A 1 160 ? -13.093 0.139 1.726 1.00 98.56 160 ILE A O 1
ATOM 1257 N N . THR A 1 161 ? -12.408 2.129 0.939 1.00 98.50 161 THR A N 1
ATOM 1258 C CA . THR A 1 161 ? -12.477 1.793 -0.494 1.00 98.50 161 THR A CA 1
ATOM 1259 C C . THR A 1 161 ? -11.105 1.736 -1.154 1.00 98.50 161 THR A C 1
ATOM 1261 O O . THR A 1 161 ? -10.961 1.160 -2.229 1.00 98.50 161 THR A O 1
ATOM 1264 N N . TYR A 1 162 ? -10.082 2.301 -0.515 1.00 98.56 162 TYR A N 1
ATOM 1265 C CA . TYR A 1 162 ? -8.721 2.329 -1.034 1.00 98.56 162 TYR A CA 1
ATOM 1266 C C . TYR A 1 162 ? -7.711 2.379 0.106 1.00 98.56 162 TYR A C 1
ATOM 1268 O O . TYR A 1 162 ? -7.900 3.123 1.071 1.00 98.56 162 TYR A O 1
ATOM 1276 N N . ILE A 1 163 ? -6.617 1.641 -0.056 1.00 98.69 163 ILE A N 1
ATOM 1277 C CA . ILE A 1 163 ? -5.410 1.768 0.760 1.00 98.69 163 ILE A CA 1
ATOM 1278 C C . ILE A 1 163 ? -4.232 1.889 -0.197 1.00 98.69 163 ILE A C 1
ATOM 1280 O O . ILE A 1 163 ? -4.092 1.066 -1.104 1.00 98.69 163 ILE A O 1
ATOM 1284 N N . GLY A 1 164 ? -3.377 2.887 -0.002 1.00 98.12 164 GLY A N 1
ATOM 1285 C CA . GLY A 1 164 ? -2.164 3.037 -0.795 1.00 98.12 164 GLY A CA 1
ATOM 1286 C C . GLY A 1 164 ? -1.008 3.608 0.001 1.00 98.12 164 GLY A C 1
ATOM 1287 O O . GLY A 1 164 ? -1.217 4.322 0.973 1.00 98.12 164 GLY A O 1
ATOM 1288 N N . ILE A 1 165 ? 0.204 3.287 -0.426 1.00 97.94 165 ILE A N 1
ATOM 1289 C CA . ILE A 1 165 ? 1.448 3.813 0.123 1.00 97.94 165 ILE A CA 1
ATOM 1290 C C . ILE A 1 165 ? 2.154 4.619 -0.962 1.00 97.94 165 ILE A C 1
ATOM 1292 O O . ILE A 1 165 ? 2.187 4.212 -2.129 1.00 97.94 165 ILE A O 1
ATOM 1296 N N . VAL A 1 166 ? 2.695 5.764 -0.561 1.00 92.56 166 VAL A N 1
ATOM 1297 C CA . VAL A 1 166 ? 3.295 6.776 -1.427 1.00 92.56 166 VAL A CA 1
ATOM 1298 C C . VAL A 1 166 ? 4.691 7.097 -0.898 1.00 92.56 166 VAL A C 1
ATOM 1300 O O . VAL A 1 166 ? 4.822 7.564 0.230 1.00 92.56 166 VAL A O 1
ATOM 1303 N N . GLY A 1 167 ? 5.731 6.812 -1.690 1.00 80.44 167 GLY A N 1
ATOM 1304 C CA . GLY A 1 167 ? 7.133 7.025 -1.301 1.00 80.44 167 GLY A CA 1
ATOM 1305 C C . GLY A 1 167 ? 7.614 8.479 -1.350 1.00 80.44 167 GLY A C 1
ATOM 1306 O O . GLY A 1 167 ? 8.643 8.787 -0.759 1.00 80.44 167 GLY A O 1
ATOM 1307 N N . SER A 1 168 ? 6.871 9.361 -2.020 1.00 68.31 168 SER A N 1
ATOM 1308 C CA . SER A 1 168 ? 7.038 10.818 -1.980 1.00 68.31 168 SER A CA 1
ATOM 1309 C C . SER A 1 168 ? 5.723 11.489 -2.400 1.00 68.31 168 SER A C 1
ATOM 1311 O O . SER A 1 168 ? 5.221 11.186 -3.490 1.00 68.31 168 SER A O 1
ATOM 1313 N N . GLU A 1 169 ? 5.160 12.355 -1.551 1.00 50.00 169 GLU A N 1
ATOM 1314 C CA . GLU A 1 169 ? 4.104 13.313 -1.943 1.00 50.00 169 GLU A CA 1
ATOM 1315 C C . GLU A 1 169 ? 4.697 14.574 -2.580 1.00 50.00 169 GLU A C 1
ATOM 1317 O O . GLU A 1 169 ? 5.748 15.048 -2.091 1.00 50.00 169 GLU A O 1
#